Protein AF-M0L636-F1 (afdb_monomer)

InterPro domains:
  IPR014729 Rossmann-like alpha/beta/alpha sandwich fold [G3DSA:3.40.50.620] (1-97)

Sequence (117 aa):
METISHAIDVADELDDSHLYILHVNVLHKGDDIDRTEFRRTVEERIETPPYASCHVRDAYLLEKAILEEAAEQDADYVVIGQSMRARWRQLLTDHLGVGVDLEGFLDQQLNAELVVN

Secondary structure (DSSP, 8-state):
-HHHHHHHHHHHHSTT--EEEEEEEETTT-----HHHHHHHHHTTS---TTEEEEEEEES-HHHHHHHHHHHTT-SEEEE-HHHHHHHHHHHHHHH-TT--HHHHHHHHHS-EEEE-

Solvent-accessible surface area (backbone atoms only — not comparable to full-atom values): 6887 Å² total; per-residue (Å²): 108,68,46,56,56,51,46,48,56,56,42,74,75,40,85,94,56,74,45,77,47,77,47,68,24,38,73,88,71,78,71,71,71,52,58,68,59,49,43,49,58,46,56,77,75,39,91,72,58,93,55,50,46,76,44,63,43,80,29,90,43,64,67,58,49,51,54,50,50,37,59,74,66,68,33,58,64,48,75,42,37,58,79,50,56,58,52,47,37,47,51,42,28,76,74,75,37,89,83,56,50,61,52,62,48,34,38,74,76,58,62,15,46,69,43,76,82

Foldseek 3Di:
DVLVVVQVVVQVVDPPDAAEAEDEAQVVVPPADDQVVVVVVCVVPDVDDPSYDYDYYYDNDPLVVQVVVCQVVLPQEDTDEPVVLVVNQVVCCVPVHPDDDPQVCCCVPRVHGYDYD

Organism: NCBI:txid358396

Nearest PDB structures (foldseek):
  8f6d-assembly2_D  TM=5.879E-01  e=5.858E+00  Homo sapiens
  4twg-assembly2_F  TM=3.821E-01  e=4.793E+00  Mycobacterium ulcerans Agy99

Structure (mmCIF, N/CA/C/O backbone):
data_AF-M0L636-F1
#
_entry.id   AF-M0L636-F1
#
loop_
_atom_site.group_PDB
_atom_site.id
_atom_site.type_symbol
_atom_site.label_atom_id
_atom_site.label_alt_id
_atom_site.label_comp_id
_atom_site.label_asym_id
_atom_site.label_entity_id
_atom_site.label_seq_id
_atom_site.pdbx_PDB_ins_code
_atom_site.Cartn_x
_atom_site.Cartn_y
_atom_site.Cartn_z
_atom_site.occupancy
_atom_site.B_iso_or_equiv
_atom_site.auth_seq_id
_atom_site.auth_comp_id
_atom_site.auth_asym_id
_atom_site.auth_atom_id
_atom_site.pdbx_PDB_model_num
ATOM 1 N N . MET A 1 1 ? -4.993 12.504 -3.341 1.00 79.94 1 MET A N 1
ATOM 2 C CA . MET A 1 1 ? -6.042 12.302 -2.320 1.00 79.94 1 MET A CA 1
ATOM 3 C C . MET A 1 1 ? -7.124 11.365 -2.816 1.00 79.94 1 MET A C 1
ATOM 5 O O . MET A 1 1 ? -7.469 10.478 -2.058 1.00 79.94 1 MET A O 1
ATOM 9 N N . GLU A 1 2 ? -7.570 11.474 -4.074 1.00 88.06 2 GLU A N 1
ATOM 10 C CA . GLU A 1 2 ? -8.575 10.565 -4.664 1.00 88.06 2 GLU A CA 1
ATOM 11 C C . GLU A 1 2 ? -8.269 9.075 -4.437 1.00 88.06 2 GLU A C 1
ATOM 13 O O . GLU A 1 2 ? -9.136 8.342 -3.979 1.00 88.06 2 GLU A O 1
ATOM 18 N N . THR A 1 3 ? -7.021 8.637 -4.640 1.00 91.38 3 THR A N 1
ATOM 19 C CA . THR A 1 3 ? -6.617 7.241 -4.387 1.00 91.38 3 THR A CA 1
ATOM 20 C C . THR A 1 3 ? -6.834 6.798 -2.937 1.00 91.38 3 THR A C 1
ATOM 22 O O . THR A 1 3 ? -7.252 5.672 -2.719 1.00 91.38 3 THR A O 1
ATOM 25 N N . ILE A 1 4 ? -6.587 7.670 -1.951 1.00 90.50 4 ILE A N 1
ATOM 26 C CA . ILE A 1 4 ? -6.782 7.337 -0.529 1.00 90.50 4 ILE A CA 1
ATOM 27 C C . ILE A 1 4 ? -8.275 7.251 -0.214 1.00 90.50 4 ILE A C 1
ATOM 29 O O . ILE A 1 4 ? -8.687 6.316 0.456 1.00 90.50 4 ILE A O 1
ATOM 33 N N . SER A 1 5 ? -9.084 8.186 -0.722 1.00 91.31 5 SER A N 1
ATOM 34 C CA . SER A 1 5 ? -10.541 8.132 -0.552 1.00 91.31 5 SER A CA 1
ATOM 35 C C . SER A 1 5 ? -11.116 6.836 -1.117 1.00 91.31 5 SER A C 1
ATOM 37 O O . SER A 1 5 ? -11.833 6.140 -0.418 1.00 91.31 5 SER A O 1
ATOM 39 N N . HIS A 1 6 ? -10.703 6.453 -2.325 1.00 92.50 6 HIS A N 1
ATOM 40 C CA . HIS A 1 6 ? -11.135 5.187 -2.910 1.00 92.50 6 HIS A CA 1
ATOM 41 C C . HIS A 1 6 ? -10.631 3.965 -2.138 1.00 92.50 6 HIS A C 1
ATOM 43 O O . HIS A 1 6 ? -11.355 2.989 -2.014 1.00 92.50 6 HIS A O 1
ATOM 49 N N . ALA A 1 7 ? -9.414 4.009 -1.591 1.00 93.38 7 ALA A N 1
ATOM 50 C CA . ALA A 1 7 ? -8.918 2.929 -0.744 1.00 93.38 7 ALA A CA 1
ATOM 51 C C . ALA A 1 7 ? -9.737 2.779 0.549 1.00 93.38 7 ALA A C 1
ATOM 53 O O . ALA A 1 7 ? -9.900 1.662 1.024 1.00 93.38 7 ALA A O 1
ATOM 54 N N . ILE A 1 8 ? -10.259 3.882 1.100 1.00 92.62 8 ILE A N 1
ATOM 55 C CA . ILE A 1 8 ? -11.194 3.847 2.233 1.00 92.62 8 ILE A CA 1
ATOM 56 C C . ILE A 1 8 ? -12.519 3.225 1.800 1.00 92.62 8 ILE A C 1
ATOM 58 O O . ILE A 1 8 ? -12.982 2.320 2.478 1.00 92.62 8 ILE A O 1
ATOM 62 N N . ASP A 1 9 ? -13.080 3.641 0.658 1.00 91.88 9 ASP A N 1
ATOM 63 C CA . ASP A 1 9 ? -14.326 3.059 0.141 1.00 91.88 9 ASP A CA 1
ATOM 64 C C . ASP A 1 9 ? -14.193 1.534 -0.036 1.00 91.88 9 ASP A C 1
ATOM 66 O O . ASP A 1 9 ? -15.043 0.779 0.423 1.00 91.88 9 ASP A O 1
ATOM 70 N N . VAL A 1 10 ? -13.083 1.076 -0.625 1.00 91.81 10 VAL A N 1
ATOM 71 C CA . VAL A 1 10 ? -12.781 -0.355 -0.796 1.00 91.81 10 VAL A CA 1
ATOM 72 C C . VAL A 1 10 ? -12.631 -1.057 0.554 1.00 91.81 10 VAL A C 1
ATOM 74 O O . VAL A 1 10 ? -13.154 -2.151 0.734 1.00 91.81 10 VAL A O 1
ATOM 77 N N . ALA A 1 11 ? -11.927 -0.447 1.509 1.00 91.81 11 ALA A N 1
ATOM 78 C CA . ALA A 1 11 ? -11.736 -1.028 2.835 1.00 91.81 11 ALA A CA 1
ATOM 79 C C . ALA A 1 11 ? -13.050 -1.124 3.631 1.00 91.81 11 ALA A C 1
ATOM 81 O O . ALA A 1 11 ? -13.241 -2.109 4.338 1.00 91.81 11 ALA A O 1
ATOM 82 N N . ASP A 1 12 ? -13.960 -0.156 3.486 1.00 90.94 12 ASP A N 1
ATOM 83 C CA . ASP A 1 12 ? -15.290 -0.165 4.113 1.00 90.94 12 ASP A CA 1
ATOM 84 C C . ASP A 1 12 ? -16.213 -1.251 3.529 1.00 90.94 12 ASP A C 1
ATOM 86 O O . ASP A 1 12 ? -17.122 -1.721 4.217 1.00 90.94 12 ASP A O 1
ATOM 90 N N . GLU A 1 13 ? -15.997 -1.668 2.277 1.00 91.25 13 GLU A N 1
ATOM 91 C CA . GLU A 1 13 ? -16.712 -2.797 1.664 1.00 91.25 13 GLU A CA 1
ATOM 92 C C . GLU A 1 13 ? -16.200 -4.167 2.148 1.00 91.25 13 GLU A C 1
ATOM 94 O O . GLU A 1 13 ? -16.894 -5.175 1.987 1.00 91.25 13 GLU A O 1
ATOM 99 N N . LEU A 1 14 ? -15.006 -4.216 2.748 1.00 90.06 14 LEU A N 1
ATOM 100 C CA . LEU A 1 14 ? -14.374 -5.431 3.258 1.00 90.06 14 LEU A CA 1
ATOM 101 C C . LEU A 1 14 ? -14.587 -5.563 4.774 1.00 90.06 14 LEU A C 1
ATOM 103 O O . LEU A 1 14 ? -14.198 -4.693 5.552 1.00 90.06 14 LEU A O 1
ATOM 107 N N . ASP A 1 15 ? -15.144 -6.689 5.220 1.00 84.44 15 ASP A N 1
ATOM 108 C CA . ASP A 1 15 ? -15.233 -7.001 6.651 1.00 84.44 15 ASP A CA 1
ATOM 109 C C . ASP A 1 15 ? -13.826 -7.197 7.262 1.00 84.44 15 ASP A C 1
ATOM 111 O O . ASP A 1 15 ? -12.989 -7.903 6.698 1.00 84.44 15 ASP A O 1
ATOM 115 N N . ASP A 1 16 ? -13.582 -6.605 8.440 1.00 86.81 16 ASP A N 1
ATOM 116 C CA . ASP A 1 16 ? -12.342 -6.753 9.232 1.00 86.81 16 ASP A CA 1
ATOM 117 C C . ASP A 1 16 ? -11.034 -6.393 8.483 1.00 86.81 16 ASP A C 1
ATOM 119 O O . ASP A 1 16 ? -9.984 -7.005 8.693 1.00 86.81 16 ASP A O 1
ATOM 123 N N . SER A 1 17 ? -11.063 -5.362 7.632 1.00 92.06 17 SER A N 1
ATOM 124 C CA . SER A 1 17 ? -9.868 -4.878 6.930 1.00 92.06 17 SER A CA 1
ATOM 125 C C . SER A 1 17 ? -9.066 -3.839 7.735 1.00 92.06 17 SER A C 1
ATOM 127 O O . SER A 1 17 ? -9.596 -3.095 8.566 1.00 92.06 17 SER A O 1
ATOM 129 N N . HIS A 1 18 ? -7.752 -3.774 7.492 1.00 94.56 18 HIS A N 1
ATOM 130 C CA . HIS A 1 18 ? -6.881 -2.716 8.011 1.00 94.56 18 HIS A CA 1
ATOM 131 C C . HIS A 1 18 ? -6.197 -1.986 6.852 1.00 94.56 18 HIS A C 1
ATOM 133 O O . HIS A 1 18 ? -5.556 -2.602 6.000 1.00 94.56 18 HIS A O 1
ATOM 139 N N . LEU A 1 19 ? -6.308 -0.656 6.826 1.00 95.00 19 LEU A N 1
ATOM 140 C CA . LEU A 1 19 ? -5.828 0.167 5.718 1.00 95.00 19 LEU A CA 1
ATOM 141 C C . LEU A 1 19 ? -4.432 0.725 6.012 1.00 95.00 19 LEU A C 1
ATOM 143 O O . LEU A 1 19 ? -4.245 1.561 6.899 1.00 95.00 19 LEU A O 1
ATOM 147 N N . TYR A 1 20 ? -3.448 0.332 5.209 1.00 95.00 20 TYR A N 1
ATOM 148 C CA . TYR A 1 20 ? -2.094 0.880 5.274 1.00 95.00 20 TYR A CA 1
ATOM 149 C C . TYR A 1 20 ? -1.907 1.981 4.228 1.00 95.00 20 TYR A C 1
ATOM 151 O O . TYR A 1 20 ? -1.864 1.731 3.025 1.00 95.00 20 TYR A O 1
ATOM 159 N N . ILE A 1 21 ? -1.776 3.226 4.688 1.00 94.44 21 ILE A N 1
ATOM 160 C CA . ILE A 1 21 ? -1.527 4.385 3.828 1.00 94.44 21 ILE A CA 1
ATOM 161 C C . ILE A 1 21 ? -0.020 4.631 3.780 1.00 94.44 21 ILE A C 1
ATOM 163 O O . ILE A 1 21 ? 0.567 5.122 4.746 1.00 94.44 21 ILE A O 1
ATOM 167 N N . LEU A 1 22 ? 0.601 4.318 2.645 1.00 93.56 22 LEU A N 1
ATOM 168 C CA . LEU A 1 22 ? 2.040 4.465 2.445 1.00 93.56 22 LEU A CA 1
ATOM 169 C C . LEU A 1 22 ? 2.391 5.784 1.742 1.0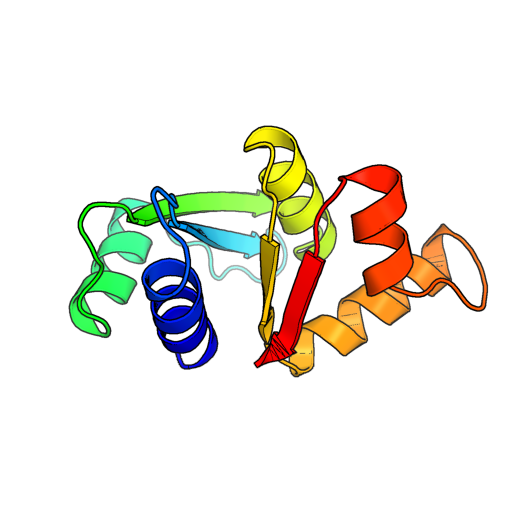0 93.56 22 LEU A C 1
ATOM 171 O O . LEU A 1 22 ? 1.944 6.054 0.626 1.00 93.56 22 LEU A O 1
ATOM 175 N N . HIS A 1 23 ? 3.272 6.564 2.363 1.00 92.06 23 HIS A N 1
ATOM 176 C CA . HIS A 1 23 ? 4.059 7.596 1.698 1.00 92.06 23 HIS A CA 1
ATOM 177 C C . HIS A 1 23 ? 5.490 7.113 1.497 1.00 92.06 23 HIS A C 1
ATOM 179 O O . HIS A 1 23 ? 6.080 6.506 2.392 1.00 92.06 23 HIS A O 1
ATOM 185 N N . VAL A 1 24 ? 6.071 7.424 0.342 1.00 90.50 24 VAL A N 1
ATOM 186 C CA . VAL A 1 24 ? 7.468 7.093 0.070 1.00 90.50 24 VAL A CA 1
ATOM 187 C C . VAL A 1 24 ? 8.236 8.354 -0.282 1.00 90.50 24 VAL A C 1
ATOM 189 O O . VAL A 1 24 ? 8.009 8.965 -1.329 1.00 90.50 24 VAL A O 1
ATOM 192 N N . ASN A 1 25 ? 9.188 8.674 0.581 1.00 89.81 25 ASN A N 1
ATOM 193 C CA . ASN A 1 25 ? 10.212 9.675 0.368 1.00 89.81 25 ASN A CA 1
ATOM 194 C C . ASN A 1 25 ? 11.201 9.137 -0.665 1.00 89.81 25 ASN A C 1
ATOM 196 O O . ASN A 1 25 ? 11.956 8.188 -0.421 1.00 89.81 25 ASN A O 1
ATOM 200 N N . VAL A 1 26 ? 11.159 9.699 -1.871 1.00 87.56 26 VAL A N 1
ATOM 201 C CA . VAL A 1 26 ? 12.069 9.284 -2.935 1.00 87.56 26 VAL A CA 1
ATOM 202 C C . VAL A 1 26 ? 13.364 10.075 -2.794 1.00 87.56 26 VAL A C 1
ATOM 204 O O . VAL A 1 26 ? 13.404 11.249 -3.158 1.00 87.56 26 VAL A O 1
ATOM 207 N N . LEU A 1 27 ? 14.432 9.412 -2.340 1.00 84.56 27 LEU A N 1
ATOM 208 C CA . LEU A 1 27 ? 15.697 10.025 -1.889 1.00 84.56 27 LEU A CA 1
ATOM 209 C C . LEU A 1 27 ? 16.358 10.990 -2.893 1.00 84.56 27 LEU A C 1
ATOM 211 O O . LEU A 1 27 ? 17.188 11.816 -2.525 1.00 84.56 27 LEU A O 1
ATOM 215 N N . HIS A 1 28 ? 16.030 10.884 -4.182 1.00 81.31 28 HIS A N 1
ATOM 216 C CA . HIS A 1 28 ? 16.573 11.736 -5.243 1.00 81.31 28 HIS A CA 1
ATOM 217 C C . HIS A 1 28 ? 15.615 12.851 -5.711 1.00 81.31 28 HIS A C 1
ATOM 219 O O . HIS A 1 28 ? 15.930 13.559 -6.668 1.00 81.31 28 HIS A O 1
ATOM 225 N N . LYS A 1 29 ? 14.423 12.978 -5.115 1.00 77.19 29 LYS A N 1
ATOM 226 C CA . LYS A 1 29 ? 13.448 14.043 -5.409 1.00 77.19 29 LYS A CA 1
ATOM 227 C C . LYS A 1 29 ? 13.492 15.193 -4.398 1.00 77.19 29 LYS A C 1
ATOM 229 O O . LYS A 1 29 ? 13.069 16.284 -4.767 1.00 77.19 29 LYS A O 1
ATOM 234 N N . GLY A 1 30 ? 14.050 14.975 -3.202 1.00 70.81 30 GLY A N 1
ATOM 235 C CA . GLY A 1 30 ? 14.285 16.013 -2.188 1.00 70.81 30 GLY A CA 1
ATOM 236 C C . GLY A 1 30 ? 13.020 16.582 -1.539 1.00 70.81 30 GLY A C 1
ATOM 237 O O . GLY A 1 30 ? 13.066 17.687 -1.008 1.00 70.81 30 GLY A O 1
ATOM 238 N N . ASP A 1 31 ? 11.906 15.854 -1.630 1.00 70.19 31 ASP A N 1
ATOM 239 C CA . ASP A 1 31 ? 10.613 16.183 -1.020 1.00 70.19 31 ASP A CA 1
ATOM 240 C C . ASP A 1 31 ? 10.323 15.117 0.043 1.00 70.19 31 ASP A C 1
ATOM 242 O O . ASP A 1 31 ? 9.469 14.253 -0.130 1.00 70.19 31 ASP A O 1
ATOM 246 N N . ASP A 1 32 ? 11.172 15.093 1.071 1.00 81.00 32 ASP A N 1
ATOM 247 C CA . ASP A 1 32 ? 11.107 14.113 2.150 1.00 81.00 32 ASP A CA 1
ATOM 248 C C . ASP A 1 32 ? 10.265 14.683 3.296 1.00 81.00 32 ASP A C 1
ATOM 250 O O . ASP A 1 32 ? 10.559 15.764 3.813 1.00 81.00 32 ASP A O 1
ATOM 254 N N . ILE A 1 33 ? 9.237 13.950 3.716 1.00 85.44 33 ILE A N 1
ATOM 255 C CA . ILE A 1 33 ? 8.390 14.312 4.858 1.00 85.44 33 ILE A CA 1
ATOM 256 C C . ILE A 1 33 ? 8.466 13.222 5.926 1.00 85.44 33 ILE A C 1
ATOM 258 O O . ILE A 1 33 ? 8.662 12.045 5.622 1.00 85.44 33 ILE A O 1
ATOM 262 N N . ASP A 1 34 ? 8.312 13.580 7.201 1.00 86.12 34 ASP A N 1
ATOM 263 C CA . ASP A 1 34 ? 8.263 12.588 8.277 1.00 86.12 34 ASP A CA 1
ATOM 264 C C . ASP A 1 34 ? 6.835 12.072 8.522 1.00 86.12 34 ASP A C 1
ATOM 266 O O . ASP A 1 34 ? 5.838 12.662 8.101 1.00 86.12 34 ASP A O 1
ATOM 270 N N . ARG A 1 35 ? 6.719 10.955 9.252 1.00 82.81 35 ARG A N 1
ATOM 271 C CA . ARG A 1 35 ? 5.433 10.305 9.557 1.00 82.81 35 ARG A CA 1
ATOM 272 C C . ARG A 1 35 ? 4.407 11.23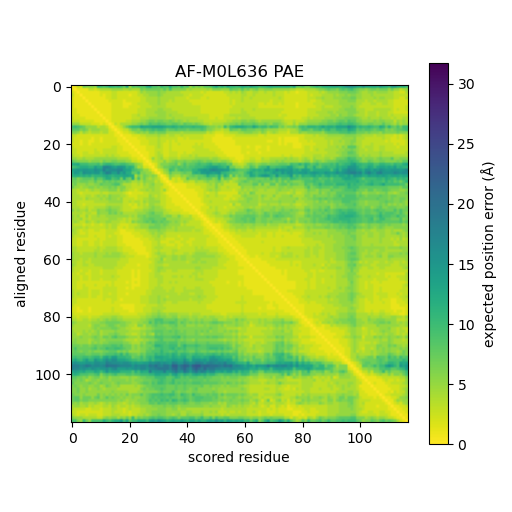9 10.193 1.00 82.81 35 ARG A C 1
ATOM 274 O O . ARG A 1 35 ? 3.215 11.094 9.928 1.00 82.81 35 ARG A O 1
ATOM 281 N N . THR A 1 36 ? 4.842 12.159 11.045 1.00 85.38 36 THR A N 1
ATOM 282 C CA . THR A 1 36 ? 3.954 13.092 11.743 1.00 85.38 36 THR A CA 1
ATOM 283 C C . THR A 1 36 ? 3.361 14.09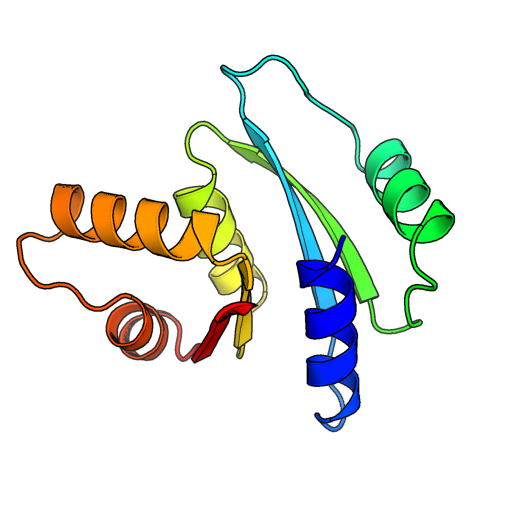4 10.767 1.00 85.38 36 THR A C 1
ATOM 285 O O . THR A 1 36 ? 2.149 14.312 10.787 1.00 85.38 36 THR A O 1
ATOM 288 N N . GLU A 1 37 ? 4.199 14.671 9.905 1.00 88.75 37 GLU A N 1
ATOM 289 C CA . GLU A 1 37 ? 3.769 15.620 8.879 1.00 88.75 37 GLU A CA 1
ATOM 290 C C . GLU A 1 37 ? 2.875 14.945 7.834 1.00 88.75 37 GLU A C 1
ATOM 292 O O . GLU A 1 37 ? 1.812 15.473 7.494 1.00 88.75 37 GLU A O 1
ATOM 297 N N . PHE A 1 38 ? 3.242 13.736 7.397 1.00 88.31 38 PHE A N 1
ATOM 298 C CA . PHE A 1 38 ? 2.427 12.968 6.462 1.00 88.31 38 PHE A CA 1
ATOM 299 C C . PHE A 1 38 ? 1.051 12.644 7.042 1.00 88.31 38 PHE A C 1
ATOM 301 O O . PHE A 1 38 ? 0.035 12.971 6.430 1.00 88.31 38 PHE A O 1
ATOM 308 N N . ARG A 1 39 ? 1.002 12.061 8.247 1.00 85.19 39 ARG A N 1
ATOM 309 C CA . ARG A 1 39 ? -0.266 11.729 8.908 1.00 85.19 39 ARG A CA 1
ATOM 310 C C . ARG A 1 39 ? -1.152 12.963 9.039 1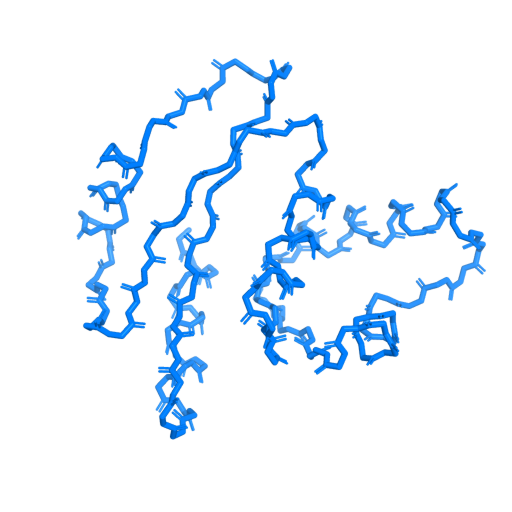.00 85.19 39 ARG A C 1
ATOM 312 O O . ARG A 1 39 ? -2.314 12.912 8.658 1.00 85.19 39 ARG A O 1
ATOM 319 N N . ARG A 1 40 ? -0.587 14.082 9.501 1.00 87.38 40 ARG A N 1
ATOM 320 C CA . ARG A 1 40 ? -1.324 15.341 9.626 1.00 87.38 40 ARG A CA 1
ATOM 321 C C . ARG A 1 40 ? -1.883 15.805 8.278 1.00 87.38 40 ARG A C 1
ATOM 323 O O . ARG A 1 40 ? -3.040 16.195 8.204 1.00 87.38 40 ARG A O 1
ATOM 330 N N . THR A 1 41 ? -1.090 15.716 7.214 1.00 88.12 41 THR A N 1
ATOM 331 C CA . THR A 1 41 ? -1.505 16.092 5.854 1.00 88.12 41 THR A CA 1
ATOM 332 C C . THR A 1 41 ? -2.682 15.253 5.354 1.00 88.12 41 THR A C 1
ATOM 334 O O . THR A 1 41 ? -3.552 15.780 4.652 1.00 88.12 41 THR A O 1
ATOM 337 N N . VAL A 1 42 ? -2.704 13.959 5.693 1.00 85.81 42 VAL A N 1
ATOM 338 C CA . VAL A 1 42 ? -3.808 13.048 5.371 1.00 85.81 42 VAL A CA 1
ATOM 339 C C . VAL A 1 42 ? -5.046 13.408 6.195 1.00 85.81 42 VAL A C 1
ATOM 341 O O . VAL A 1 42 ? -6.082 13.684 5.597 1.00 85.81 42 VAL A O 1
ATOM 344 N N . GLU A 1 43 ? -4.924 13.497 7.522 1.00 85.00 43 GLU A N 1
ATOM 345 C CA . GLU A 1 43 ? -6.021 13.816 8.455 1.00 85.00 43 GLU A CA 1
ATOM 346 C C . GLU A 1 43 ? -6.654 15.198 8.191 1.00 85.00 43 GLU A C 1
ATOM 348 O O . GLU A 1 43 ? -7.857 15.381 8.352 1.00 85.00 43 GLU A O 1
ATOM 353 N N . GLU A 1 44 ? -5.871 16.187 7.743 1.00 88.06 44 GLU A N 1
ATOM 354 C CA . GLU A 1 44 ? -6.374 17.523 7.378 1.00 88.06 44 GLU A CA 1
ATOM 355 C C . GLU A 1 44 ? -7.231 17.516 6.100 1.00 88.06 44 GLU A C 1
ATOM 357 O O . GLU A 1 44 ? -7.965 18.472 5.840 1.00 88.06 44 GLU A O 1
ATOM 362 N N . ARG A 1 45 ? -7.117 16.477 5.269 1.00 86.44 45 ARG A N 1
ATOM 363 C CA . ARG A 1 45 ? -7.748 16.409 3.941 1.00 86.44 45 ARG A CA 1
ATOM 364 C C . ARG A 1 45 ? -8.794 15.312 3.816 1.00 86.44 45 ARG A C 1
ATOM 366 O O . ARG A 1 45 ? -9.662 15.424 2.954 1.00 86.44 45 ARG A O 1
ATOM 373 N N . ILE A 1 46 ? -8.674 14.251 4.601 1.00 84.12 46 ILE A N 1
ATOM 374 C CA . ILE A 1 46 ? -9.535 13.074 4.574 1.00 84.12 46 ILE A CA 1
ATOM 375 C C . ILE A 1 46 ? -9.773 12.651 6.019 1.00 84.12 46 ILE A C 1
ATOM 377 O O . ILE A 1 46 ? -8.829 12.529 6.797 1.00 84.12 46 ILE A O 1
ATOM 381 N N . GLU A 1 47 ? -11.034 12.399 6.365 1.00 85.94 47 GLU A N 1
ATOM 382 C CA . GLU A 1 47 ? -11.374 11.758 7.631 1.00 85.94 47 GLU A CA 1
ATOM 383 C C . GLU A 1 47 ? -10.904 10.300 7.571 1.00 85.94 47 GLU A C 1
ATOM 385 O O . GLU A 1 47 ? -11.479 9.477 6.863 1.00 85.94 47 GLU A O 1
ATOM 390 N N . THR A 1 48 ? -9.789 9.998 8.236 1.00 84.00 48 THR A N 1
ATOM 391 C CA . THR A 1 48 ? -9.212 8.652 8.225 1.00 84.00 48 THR A CA 1
ATOM 392 C C . THR A 1 48 ? -9.930 7.750 9.225 1.00 84.00 48 THR A C 1
ATOM 394 O O . THR A 1 48 ? -10.052 8.137 10.394 1.00 84.00 48 THR A O 1
ATOM 397 N N . PRO A 1 49 ? -10.345 6.539 8.822 1.00 88.31 49 PRO A N 1
ATOM 398 C CA . PRO A 1 49 ? -11.007 5.606 9.720 1.00 88.31 49 PRO A CA 1
ATOM 399 C C . PRO A 1 49 ? -10.055 5.091 10.816 1.00 88.31 49 PRO A C 1
ATOM 401 O O . PRO A 1 49 ? -8.833 5.116 10.650 1.00 88.31 49 PRO A O 1
ATOM 404 N N . PRO A 1 50 ? -10.585 4.580 11.945 1.00 88.69 50 PRO A N 1
ATOM 405 C CA . PRO A 1 50 ? -9.768 4.100 13.064 1.00 88.69 50 PRO A CA 1
ATOM 406 C C . PRO A 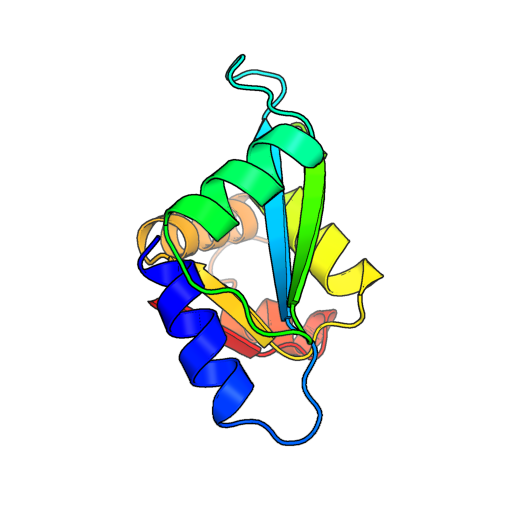1 50 ? -8.930 2.857 12.728 1.00 88.69 50 PRO A C 1
ATOM 408 O O . PRO A 1 50 ? -7.973 2.565 13.441 1.00 88.69 50 PRO A O 1
ATOM 411 N N . TYR A 1 51 ? -9.283 2.136 11.660 1.00 90.31 51 TYR A N 1
ATOM 412 C CA . TYR A 1 51 ? -8.548 0.982 11.141 1.00 90.31 51 TYR A CA 1
ATOM 413 C C . TYR A 1 51 ? -7.466 1.372 10.112 1.00 90.31 51 TYR A C 1
ATOM 415 O O . TYR A 1 51 ? -6.904 0.497 9.459 1.00 90.31 51 TYR A O 1
ATOM 423 N N . ALA A 1 52 ? -7.171 2.667 9.935 1.00 92.50 52 ALA A N 1
ATOM 424 C CA . ALA A 1 52 ? -6.126 3.131 9.027 1.00 92.50 52 ALA A CA 1
ATOM 425 C C . ALA A 1 52 ? -4.837 3.527 9.762 1.00 92.50 52 ALA A C 1
ATOM 427 O O . ALA A 1 52 ? -4.857 4.223 10.779 1.00 92.50 52 ALA A O 1
ATOM 428 N N . SER A 1 53 ? -3.690 3.158 9.191 1.00 91.75 53 SER A N 1
ATOM 429 C CA . SER A 1 53 ? -2.362 3.537 9.681 1.00 91.75 53 SER A CA 1
ATOM 430 C C . SER A 1 53 ? -1.518 4.183 8.586 1.00 91.75 53 SER A C 1
ATOM 432 O O . SER A 1 53 ? -1.393 3.662 7.483 1.00 91.75 53 SER A O 1
ATOM 434 N N . CYS A 1 54 ? -0.880 5.312 8.911 1.00 91.62 54 CYS A N 1
ATOM 435 C CA . CYS A 1 54 ? 0.054 5.997 8.013 1.00 91.62 54 CYS A CA 1
ATOM 436 C C . CYS A 1 54 ? 1.493 5.502 8.212 1.00 91.62 54 CYS A C 1
ATOM 438 O O . CYS A 1 54 ? 2.026 5.550 9.332 1.00 91.62 54 CYS A O 1
ATOM 440 N N . HIS A 1 55 ? 2.115 5.070 7.116 1.00 93.50 55 HIS A N 1
ATOM 441 C CA . HIS A 1 55 ? 3.485 4.575 7.021 1.00 93.50 55 HIS A CA 1
ATOM 442 C C . HIS A 1 55 ? 4.297 5.504 6.116 1.00 93.50 55 HIS A C 1
ATOM 444 O O . HIS A 1 55 ? 3.792 6.008 5.114 1.00 93.50 55 HIS A O 1
ATOM 450 N N . VAL A 1 56 ? 5.555 5.747 6.482 1.00 91.75 56 VAL A N 1
ATOM 451 C CA . VAL A 1 56 ? 6.493 6.535 5.675 1.00 91.75 56 VAL A CA 1
ATOM 452 C C . VAL A 1 56 ? 7.769 5.733 5.500 1.00 91.75 56 VAL A C 1
ATOM 454 O O . VAL A 1 56 ? 8.317 5.234 6.485 1.00 91.75 56 VAL A O 1
ATOM 457 N N . ARG A 1 57 ? 8.230 5.604 4.256 1.00 91.00 57 ARG A N 1
ATOM 458 C CA . ARG A 1 57 ? 9.456 4.885 3.898 1.00 91.00 57 ARG A CA 1
ATOM 459 C C . ARG A 1 57 ? 10.355 5.751 3.035 1.00 91.00 57 ARG A C 1
ATOM 461 O O . ARG A 1 57 ? 9.873 6.442 2.147 1.00 91.00 57 ARG A O 1
ATOM 468 N N . ASP A 1 58 ? 11.659 5.642 3.241 1.00 91.00 58 ASP A N 1
ATOM 469 C CA . ASP A 1 58 ? 12.647 6.225 2.340 1.00 91.00 58 ASP A CA 1
ATOM 470 C C . ASP A 1 58 ? 13.076 5.179 1.309 1.00 91.00 58 ASP A C 1
ATOM 472 O O . ASP A 1 58 ? 13.443 4.057 1.668 1.00 91.00 58 ASP A O 1
ATOM 476 N N . ALA A 1 59 ? 13.051 5.528 0.023 1.00 89.94 59 ALA A N 1
ATOM 477 C CA . ALA A 1 59 ? 13.449 4.603 -1.032 1.00 89.94 59 ALA A CA 1
ATOM 478 C C . ALA A 1 59 ? 14.039 5.292 -2.262 1.00 89.94 59 ALA A C 1
ATOM 480 O O . ALA A 1 59 ? 13.756 6.444 -2.580 1.00 89.94 59 ALA A O 1
ATOM 481 N N . TYR A 1 60 ? 14.838 4.537 -3.016 1.00 86.75 60 TYR A N 1
ATOM 482 C CA . TYR A 1 60 ? 15.305 4.965 -4.337 1.00 86.75 60 TYR A CA 1
ATOM 483 C C . TYR A 1 60 ? 14.241 4.787 -5.420 1.00 86.75 60 TYR A C 1
ATOM 485 O O . TYR A 1 60 ? 14.196 5.563 -6.368 1.00 86.75 60 TYR A O 1
ATOM 493 N N . LEU A 1 61 ? 13.404 3.757 -5.292 1.00 85.31 61 LEU A N 1
ATOM 494 C CA . LEU A 1 61 ? 12.343 3.437 -6.239 1.00 85.31 61 LEU A CA 1
ATOM 495 C C . LEU A 1 61 ? 11.032 3.317 -5.472 1.00 85.31 61 LEU A C 1
ATOM 497 O O . LEU A 1 61 ? 10.881 2.425 -4.639 1.00 85.31 61 LEU A O 1
ATOM 501 N N . LEU A 1 62 ? 10.091 4.206 -5.786 1.00 87.25 62 LEU A N 1
ATOM 502 C CA . LEU A 1 62 ? 8.752 4.233 -5.196 1.00 87.25 62 LEU A CA 1
ATOM 503 C C . LEU A 1 62 ? 8.040 2.887 -5.368 1.00 87.25 62 LEU A C 1
ATOM 505 O O . LEU A 1 62 ? 7.473 2.348 -4.431 1.00 87.25 62 LEU A O 1
ATOM 509 N N . GLU A 1 63 ? 8.115 2.326 -6.567 1.00 86.25 63 GLU A N 1
ATOM 510 C CA . GLU A 1 63 ? 7.463 1.072 -6.932 1.00 86.25 63 GLU A CA 1
ATOM 511 C C . GLU A 1 63 ? 7.983 -0.121 -6.122 1.00 86.25 63 GLU A C 1
ATOM 513 O O . GLU A 1 63 ? 7.202 -0.952 -5.669 1.00 86.25 63 GLU A O 1
ATOM 518 N N . LYS A 1 64 ? 9.300 -0.178 -5.891 1.00 84.62 64 LYS A N 1
ATOM 519 C CA . LYS A 1 64 ? 9.910 -1.226 -5.069 1.00 84.62 64 LYS A CA 1
ATOM 520 C C . LYS A 1 64 ? 9.469 -1.102 -3.613 1.00 84.62 64 LYS A C 1
ATOM 522 O O . LYS A 1 64 ? 9.124 -2.107 -3.013 1.00 84.62 64 LYS A O 1
ATOM 527 N N . ALA A 1 65 ? 9.431 0.119 -3.084 1.00 90.94 65 ALA A N 1
ATOM 528 C CA . ALA A 1 65 ? 9.006 0.364 -1.711 1.00 90.94 65 ALA A CA 1
ATOM 529 C C . ALA A 1 65 ? 7.551 -0.046 -1.466 1.00 90.94 65 ALA A C 1
ATOM 531 O O . ALA A 1 65 ? 7.244 -0.578 -0.408 1.00 90.94 65 ALA A O 1
ATOM 532 N N . ILE A 1 66 ? 6.662 0.164 -2.442 1.00 90.00 66 ILE A N 1
ATOM 533 C CA . ILE A 1 66 ? 5.274 -0.288 -2.313 1.00 90.00 66 ILE A CA 1
ATOM 534 C C . ILE A 1 66 ? 5.200 -1.823 -2.326 1.00 90.00 66 ILE A C 1
ATOM 536 O O . ILE A 1 66 ? 4.464 -2.383 -1.525 1.00 90.00 66 ILE A O 1
ATOM 540 N N . LEU A 1 67 ? 5.969 -2.508 -3.185 1.00 88.25 67 LEU A N 1
ATOM 541 C CA . LEU A 1 67 ? 6.049 -3.978 -3.171 1.00 88.25 67 LEU A CA 1
ATOM 542 C C . LEU A 1 67 ? 6.596 -4.518 -1.844 1.00 88.25 67 LEU A C 1
ATOM 544 O O . LEU A 1 67 ? 6.083 -5.506 -1.329 1.00 88.25 67 LEU A O 1
ATOM 548 N N . GLU A 1 68 ? 7.636 -3.881 -1.307 1.00 90.69 68 GLU A N 1
ATOM 549 C CA . GLU A 1 68 ? 8.233 -4.260 -0.025 1.00 90.69 68 GLU A CA 1
ATOM 550 C C . GLU A 1 68 ? 7.243 -4.054 1.121 1.00 90.69 68 GLU A C 1
ATOM 552 O O . GLU A 1 68 ? 7.043 -4.979 1.896 1.00 90.69 68 GLU A O 1
ATOM 557 N N . GLU A 1 69 ? 6.550 -2.914 1.176 1.00 94.12 69 GLU A N 1
ATOM 558 C CA . GLU A 1 69 ? 5.549 -2.668 2.216 1.00 94.12 69 GLU A CA 1
ATOM 559 C C . GLU A 1 69 ? 4.351 -3.619 2.093 1.00 94.12 69 GLU A C 1
ATOM 561 O O . GLU A 1 69 ? 3.897 -4.149 3.101 1.00 94.12 69 GLU A O 1
ATOM 566 N N . ALA A 1 70 ? 3.855 -3.877 0.877 1.00 92.56 70 ALA A N 1
ATOM 567 C CA . ALA A 1 70 ? 2.763 -4.825 0.658 1.00 92.56 70 ALA A CA 1
ATOM 568 C C . ALA A 1 70 ? 3.138 -6.234 1.144 1.00 92.56 70 ALA A C 1
ATOM 570 O O . ALA A 1 70 ? 2.329 -6.893 1.787 1.00 92.56 70 ALA A O 1
ATOM 571 N N . ALA A 1 71 ? 4.378 -6.665 0.898 1.00 91.56 71 ALA A N 1
ATOM 572 C CA . ALA A 1 71 ? 4.893 -7.930 1.411 1.00 91.56 71 ALA A CA 1
ATOM 573 C C . ALA A 1 71 ? 5.109 -7.908 2.935 1.00 91.56 71 ALA A C 1
ATOM 575 O O . ALA A 1 71 ? 4.803 -8.883 3.607 1.00 91.56 71 ALA A O 1
ATOM 576 N N . GLU A 1 72 ? 5.637 -6.813 3.495 1.00 94.88 72 GLU A N 1
ATOM 577 C CA . GLU A 1 72 ? 5.868 -6.665 4.941 1.00 94.88 72 GLU A CA 1
ATOM 578 C C . GLU A 1 72 ? 4.567 -6.676 5.757 1.00 94.88 72 GLU A C 1
ATOM 580 O O . GLU A 1 72 ? 4.596 -7.086 6.917 1.00 94.88 72 GLU A O 1
ATOM 585 N N . GLN A 1 73 ? 3.460 -6.199 5.180 1.00 94.69 73 GLN A N 1
ATOM 586 C CA . GLN A 1 73 ? 2.146 -6.162 5.830 1.00 94.69 73 GLN A CA 1
ATOM 587 C C . GLN A 1 73 ? 1.227 -7.326 5.429 1.00 94.69 73 GLN A C 1
ATOM 589 O O . GLN A 1 73 ? 0.071 -7.318 5.843 1.00 94.69 73 GLN A O 1
ATOM 594 N N . ASP A 1 74 ? 1.709 -8.287 4.627 1.00 93.12 74 ASP A N 1
ATOM 595 C CA . ASP A 1 74 ? 0.899 -9.383 4.067 1.00 93.12 74 ASP A CA 1
ATOM 596 C C . ASP A 1 74 ? -0.412 -8.866 3.430 1.00 93.12 74 ASP A C 1
ATOM 598 O O . ASP A 1 74 ? -1.504 -9.354 3.707 1.00 93.12 74 ASP A O 1
ATOM 602 N N . ALA A 1 75 ? -0.312 -7.806 2.622 1.00 93.69 75 ALA A N 1
ATOM 603 C CA . ALA A 1 75 ? -1.476 -7.090 2.112 1.00 93.69 75 ALA A CA 1
ATOM 604 C C . ALA A 1 75 ? -2.231 -7.890 1.040 1.00 93.69 75 ALA A C 1
ATOM 606 O O . ALA A 1 75 ? -1.674 -8.193 -0.013 1.00 93.69 75 ALA A O 1
ATOM 607 N N . ASP A 1 76 ? -3.530 -8.114 1.255 1.00 93.31 76 ASP A N 1
ATOM 608 C CA . ASP A 1 76 ? -4.411 -8.767 0.274 1.00 93.31 76 ASP A CA 1
ATOM 609 C C . ASP A 1 76 ? -4.765 -7.858 -0.916 1.00 93.31 76 ASP A C 1
ATOM 611 O O . ASP A 1 76 ? -5.072 -8.338 -2.005 1.00 93.31 76 ASP A O 1
ATOM 615 N N . TYR A 1 77 ? -4.724 -6.534 -0.729 1.00 93.56 77 TYR A N 1
ATOM 616 C CA . TYR A 1 77 ? -5.063 -5.551 -1.759 1.00 93.56 77 TYR A CA 1
ATOM 617 C C . TYR A 1 77 ? -4.033 -4.425 -1.809 1.00 93.56 77 TYR A C 1
ATOM 619 O O . TYR A 1 77 ? -3.617 -3.882 -0.783 1.00 93.56 77 TYR A O 1
ATOM 627 N N . VAL A 1 78 ? -3.673 -4.010 -3.023 1.00 93.38 78 VAL A N 1
ATOM 628 C CA . VAL A 1 78 ? -2.805 -2.858 -3.274 1.00 93.38 78 VAL A CA 1
ATOM 629 C C . VAL A 1 78 ? -3.568 -1.832 -4.102 1.00 93.38 78 VAL A C 1
ATOM 631 O O . VAL A 1 78 ? -3.871 -2.055 -5.274 1.00 93.38 78 VAL A O 1
ATOM 634 N N . VAL A 1 79 ? -3.848 -0.674 -3.500 1.00 93.50 79 VAL A N 1
ATOM 635 C CA . VAL A 1 79 ? -4.558 0.426 -4.167 1.00 93.50 79 VAL A CA 1
ATOM 636 C C . VAL A 1 79 ? -3.562 1.458 -4.693 1.00 93.50 79 VAL A C 1
ATOM 638 O O . VAL A 1 79 ? -2.810 2.061 -3.925 1.00 93.50 79 VAL A O 1
ATOM 641 N N . ILE A 1 80 ? -3.565 1.707 -6.005 1.00 91.00 80 ILE A N 1
ATOM 642 C CA . ILE A 1 80 ? -2.709 2.723 -6.639 1.00 91.00 80 ILE A CA 1
ATOM 643 C C . ILE A 1 80 ? -3.504 3.633 -7.578 1.00 91.00 80 ILE A C 1
ATOM 645 O O . ILE A 1 80 ? -4.527 3.250 -8.136 1.00 91.00 80 ILE A O 1
ATOM 649 N N . GLY A 1 81 ? -3.008 4.851 -7.806 1.00 88.38 81 GLY A N 1
ATOM 650 C CA . GLY A 1 81 ? -3.583 5.739 -8.822 1.00 88.38 81 GLY A CA 1
ATOM 651 C C . GLY A 1 81 ? -3.208 5.326 -10.252 1.00 88.38 81 GLY A C 1
ATOM 652 O O . GLY A 1 81 ? -2.138 4.747 -10.474 1.00 88.38 81 GLY A O 1
ATOM 653 N N . GLN A 1 82 ? -4.022 5.696 -11.248 1.00 85.38 82 GLN A N 1
ATOM 654 C CA . GLN A 1 82 ? -3.797 5.334 -12.664 1.00 85.38 82 GLN A CA 1
ATOM 655 C C . GLN A 1 82 ? -2.389 5.655 -13.183 1.00 85.38 82 GLN A C 1
ATOM 657 O O . GLN A 1 82 ? -1.784 4.867 -13.915 1.00 85.38 82 GLN A O 1
ATOM 662 N N . SER A 1 83 ? -1.839 6.809 -12.794 1.00 83.12 83 SER A N 1
ATOM 663 C CA . SER A 1 83 ? -0.495 7.240 -13.202 1.00 83.12 83 SER A CA 1
ATOM 664 C C . SER A 1 83 ? 0.605 6.308 -12.685 1.00 83.12 83 SER A C 1
ATOM 666 O O . SER A 1 83 ? 1.651 6.169 -13.322 1.00 83.12 83 SER A O 1
ATOM 668 N N . MET A 1 84 ? 0.362 5.632 -11.562 1.00 85.12 84 MET A N 1
ATOM 669 C CA . MET A 1 84 ? 1.288 4.688 -10.951 1.00 85.12 84 MET A CA 1
ATOM 670 C C . MET A 1 84 ? 1.279 3.335 -11.665 1.00 85.12 84 MET A C 1
ATOM 672 O O . MET A 1 84 ? 2.348 2.776 -11.904 1.00 85.12 84 MET A O 1
ATOM 676 N N . ARG A 1 85 ? 0.104 2.853 -12.098 1.00 85.81 85 ARG A N 1
ATOM 677 C CA . ARG A 1 85 ? -0.040 1.580 -12.830 1.00 85.81 85 ARG A CA 1
ATOM 678 C C . ARG A 1 85 ? 0.881 1.519 -14.049 1.00 85.81 85 ARG A C 1
ATOM 680 O O . ARG A 1 85 ? 1.550 0.516 -14.288 1.00 85.81 85 ARG A O 1
ATOM 687 N N . ALA A 1 86 ? 0.952 2.617 -14.803 1.00 83.12 86 ALA A N 1
ATOM 688 C CA . ALA A 1 86 ? 1.816 2.711 -15.975 1.00 83.12 86 ALA A CA 1
ATOM 689 C C . ALA A 1 86 ? 3.309 2.587 -15.620 1.00 83.12 86 ALA A C 1
ATOM 691 O O . ALA A 1 86 ? 4.038 1.879 -16.316 1.00 83.12 86 ALA A O 1
ATOM 692 N N . ARG A 1 87 ? 3.751 3.235 -14.532 1.00 83.62 87 ARG A N 1
ATOM 693 C CA . ARG A 1 87 ? 5.150 3.192 -14.074 1.00 83.62 87 ARG A CA 1
ATOM 694 C C . ARG A 1 87 ? 5.556 1.795 -13.612 1.00 83.62 87 ARG A C 1
ATOM 696 O O . ARG A 1 87 ? 6.604 1.300 -14.009 1.00 83.62 87 ARG A O 1
ATOM 703 N N . TRP A 1 88 ? 4.690 1.130 -12.856 1.00 84.94 88 TRP A N 1
ATOM 704 C CA . TRP A 1 88 ? 4.926 -0.235 -12.390 1.00 84.94 88 TRP A CA 1
ATOM 705 C C . TRP A 1 88 ? 5.010 -1.237 -13.529 1.00 84.94 88 TRP A C 1
ATOM 707 O O . TRP A 1 88 ? 5.930 -2.047 -13.569 1.00 84.94 88 TRP A O 1
ATOM 717 N N . ARG A 1 89 ? 4.091 -1.147 -14.498 1.00 82.31 89 ARG A N 1
ATOM 718 C CA . ARG A 1 89 ? 4.143 -2.000 -15.688 1.00 82.31 89 ARG A CA 1
ATOM 719 C C . ARG A 1 89 ? 5.467 -1.835 -16.432 1.00 82.31 89 ARG A C 1
ATOM 721 O O . ARG A 1 89 ? 6.027 -2.819 -16.910 1.00 82.31 89 ARG A O 1
ATOM 728 N N . GLN A 1 90 ? 5.972 -0.605 -16.524 1.00 82.81 90 GLN A N 1
ATOM 729 C CA . GLN A 1 90 ? 7.266 -0.340 -17.143 1.00 82.81 90 GLN A CA 1
ATOM 730 C C . GLN A 1 90 ? 8.420 -0.944 -16.332 1.00 82.81 90 GLN A C 1
ATOM 732 O O . GLN A 1 90 ? 9.231 -1.657 -16.908 1.00 82.81 90 GLN A O 1
ATOM 737 N N . LEU A 1 91 ? 8.432 -0.772 -15.006 1.00 80.94 91 LEU A N 1
ATOM 738 C CA . LEU A 1 91 ? 9.436 -1.382 -14.129 1.00 80.94 91 LEU A CA 1
ATOM 739 C C . LEU A 1 91 ? 9.462 -2.909 -14.265 1.00 80.94 91 LEU A C 1
ATOM 741 O O . LEU A 1 91 ? 10.526 -3.493 -14.461 1.00 80.94 91 LEU A O 1
ATOM 745 N N . LEU A 1 92 ? 8.302 -3.566 -14.197 1.00 79.88 92 LEU A N 1
ATOM 746 C CA . LEU A 1 92 ? 8.216 -5.019 -14.355 1.00 79.88 92 LEU A CA 1
ATOM 747 C C . LEU A 1 92 ? 8.714 -5.454 -15.734 1.00 79.88 92 LEU A C 1
ATOM 749 O O . LEU A 1 92 ? 9.448 -6.431 -15.837 1.00 79.88 92 LEU A O 1
ATOM 753 N N . THR A 1 93 ? 8.389 -4.692 -16.780 1.00 82.31 93 THR A N 1
ATOM 754 C CA . THR A 1 93 ? 8.899 -4.956 -18.131 1.00 82.31 93 THR A CA 1
ATOM 755 C C . THR A 1 93 ? 10.427 -4.853 -18.191 1.00 82.31 93 THR A C 1
ATOM 757 O O . THR A 1 93 ? 11.075 -5.723 -18.772 1.00 82.31 93 THR A O 1
ATOM 760 N N . ASP A 1 94 ? 11.009 -3.828 -17.566 1.00 82.75 94 ASP A N 1
ATOM 761 C CA . ASP A 1 94 ? 12.453 -3.579 -17.573 1.00 82.75 94 ASP A CA 1
ATOM 762 C C . ASP A 1 94 ? 13.237 -4.634 -16.767 1.00 82.75 94 ASP A C 1
ATOM 764 O O . ASP A 1 94 ? 14.370 -4.967 -17.118 1.00 82.75 94 ASP A O 1
ATOM 768 N N . HIS A 1 95 ? 12.639 -5.188 -15.705 1.00 75.56 95 HIS A N 1
ATOM 769 C CA . HIS A 1 95 ? 13.302 -6.137 -14.802 1.00 75.56 95 HIS A CA 1
ATOM 770 C C . HIS A 1 95 ? 13.011 -7.617 -15.086 1.00 75.56 95 HIS A C 1
ATOM 772 O O . HIS A 1 95 ? 13.878 -8.456 -14.843 1.00 75.56 95 HIS A O 1
ATOM 778 N N . LEU A 1 96 ? 11.815 -7.953 -15.574 1.00 77.38 96 LEU A N 1
ATOM 779 C CA . LEU A 1 96 ? 11.344 -9.336 -15.739 1.00 77.38 96 LEU A CA 1
ATOM 780 C C . LEU A 1 96 ? 11.117 -9.724 -17.209 1.00 77.38 96 LEU A C 1
ATOM 782 O O . LEU A 1 96 ? 10.915 -10.899 -17.513 1.00 77.38 96 LEU A O 1
ATOM 786 N N . GLY A 1 97 ? 11.208 -8.762 -18.130 1.00 70.12 97 GLY A N 1
ATOM 787 C CA . GLY A 1 97 ? 11.035 -8.974 -19.562 1.00 70.12 97 GLY A CA 1
ATOM 788 C C . GLY A 1 97 ? 9.641 -8.608 -20.076 1.00 70.12 97 GLY A C 1
ATOM 789 O O . GLY A 1 97 ? 8.739 -8.210 -19.342 1.00 70.12 97 GLY A O 1
ATOM 790 N N . VAL A 1 98 ? 9.474 -8.703 -21.395 1.00 63.81 98 VAL A N 1
ATOM 79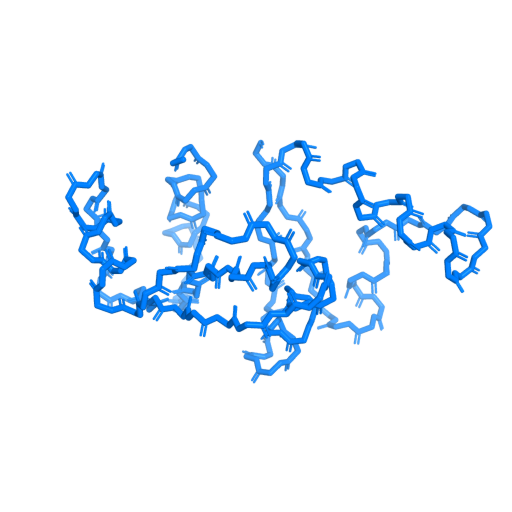1 C CA . VAL A 1 98 ? 8.273 -8.232 -22.100 1.00 63.81 98 VAL A CA 1
ATOM 792 C C . VAL A 1 98 ? 7.034 -9.038 -21.702 1.00 63.81 98 VAL A C 1
ATOM 794 O O . VAL A 1 98 ? 7.031 -10.261 -21.811 1.00 63.81 98 VAL A O 1
ATOM 797 N N . GLY A 1 99 ? 5.954 -8.334 -21.349 1.00 64.69 99 GLY A N 1
ATOM 798 C CA . GLY A 1 99 ? 4.619 -8.921 -21.189 1.00 64.69 99 GLY A CA 1
ATOM 799 C C . GLY A 1 99 ? 4.227 -9.293 -19.761 1.00 64.69 99 GLY A C 1
ATOM 800 O O . GLY A 1 99 ? 3.216 -9.969 -19.594 1.00 64.69 99 GLY A O 1
ATOM 801 N N . VAL A 1 100 ? 4.983 -8.862 -18.745 1.00 67.38 100 VAL A N 1
ATOM 802 C CA . VAL A 1 100 ? 4.570 -9.054 -17.350 1.00 67.38 100 VAL A CA 1
ATOM 803 C C . VAL A 1 100 ? 3.368 -8.171 -17.035 1.00 67.38 100 VAL A C 1
ATOM 805 O O . VAL A 1 100 ? 3.421 -6.942 -17.127 1.00 67.38 100 VAL A O 1
ATOM 808 N N . ASP A 1 101 ? 2.279 -8.841 -16.683 1.00 78.94 101 ASP A N 1
ATOM 809 C CA . ASP A 1 101 ? 1.057 -8.234 -16.193 1.00 78.94 101 ASP A CA 1
ATOM 810 C C . ASP A 1 101 ? 1.207 -7.907 -14.701 1.00 78.94 101 ASP A C 1
ATOM 812 O O . ASP A 1 101 ? 1.669 -8.740 -13.920 1.00 78.94 101 ASP A O 1
ATOM 816 N N . LEU A 1 102 ? 0.871 -6.674 -14.316 1.00 80.75 102 LEU A N 1
ATOM 817 C CA . LEU A 1 102 ? 1.026 -6.208 -12.938 1.00 80.75 102 LEU A CA 1
ATOM 818 C C . LEU A 1 102 ? 0.065 -6.922 -11.981 1.00 80.75 102 LEU A C 1
ATOM 820 O O . LEU A 1 102 ? 0.475 -7.291 -10.885 1.00 80.75 102 LEU A O 1
ATOM 824 N N . GLU A 1 103 ? -1.186 -7.113 -12.399 1.00 84.81 103 GLU A N 1
ATOM 825 C CA . GLU A 1 103 ? -2.208 -7.797 -11.603 1.00 84.81 103 GLU A CA 1
ATOM 826 C C . GLU A 1 103 ? -1.783 -9.254 -11.393 1.00 84.81 103 GLU A C 1
ATOM 828 O O . GLU A 1 103 ? -1.698 -9.723 -10.262 1.00 84.81 103 GLU A O 1
ATOM 833 N N . GLY A 1 104 ? -1.368 -9.931 -12.469 1.00 83.25 104 GLY A N 1
ATOM 834 C CA . GLY A 1 104 ? -0.870 -11.304 -12.392 1.00 83.25 104 GLY A CA 1
ATOM 835 C C . GLY A 1 104 ? 0.419 -11.461 -11.577 1.00 83.25 104 GLY A C 1
ATOM 836 O O . GLY A 1 104 ? 0.629 -12.511 -10.973 1.00 83.25 104 GLY A O 1
ATOM 837 N N . PHE A 1 105 ? 1.295 -10.452 -11.551 1.00 83.19 105 PHE A N 1
ATOM 838 C CA . PHE A 1 105 ? 2.506 -10.479 -10.727 1.00 83.19 105 PHE A CA 1
ATOM 839 C C . PHE A 1 105 ? 2.181 -10.383 -9.232 1.00 83.19 105 PHE A C 1
ATOM 841 O O . PHE A 1 105 ? 2.729 -11.157 -8.448 1.00 83.19 105 PHE A O 1
ATOM 848 N N . LEU A 1 106 ? 1.302 -9.453 -8.846 1.00 85.50 106 LEU A N 1
ATOM 849 C CA . LEU A 1 106 ? 0.886 -9.271 -7.453 1.00 85.50 106 LEU A CA 1
ATOM 850 C C . LEU A 1 106 ? 0.138 -10.500 -6.928 1.00 85.50 106 LEU A C 1
ATOM 852 O O . LEU A 1 106 ? 0.473 -10.992 -5.852 1.00 85.50 106 LEU A O 1
ATOM 856 N N . ASP A 1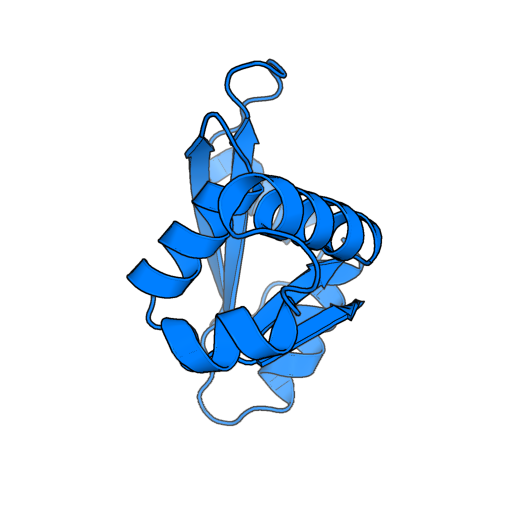 107 ? -0.762 -11.062 -7.733 1.00 86.88 107 ASP A N 1
ATOM 857 C CA . ASP A 1 107 ? -1.477 -12.298 -7.411 1.00 86.88 107 ASP A CA 1
ATOM 858 C C . ASP A 1 107 ? -0.499 -13.465 -7.182 1.00 86.88 107 ASP A C 1
ATOM 860 O O . ASP A 1 107 ? -0.499 -14.106 -6.135 1.00 86.88 107 ASP A O 1
ATOM 864 N N . GLN A 1 108 ? 0.435 -13.697 -8.109 1.00 84.19 108 GLN A N 1
ATOM 865 C CA . GLN A 1 108 ? 1.335 -14.853 -8.020 1.00 84.19 108 GLN A CA 1
ATOM 866 C C . GLN A 1 108 ? 2.428 -14.730 -6.955 1.00 84.19 108 GLN A C 1
ATOM 868 O O . GLN A 1 108 ? 2.882 -15.751 -6.439 1.00 84.19 108 GLN A O 1
ATOM 873 N N . GLN A 1 109 ? 2.941 -13.522 -6.704 1.00 83.62 109 GLN A N 1
ATOM 874 C CA . GLN A 1 109 ? 4.088 -13.327 -5.809 1.00 83.62 109 GLN A CA 1
ATOM 875 C C . GL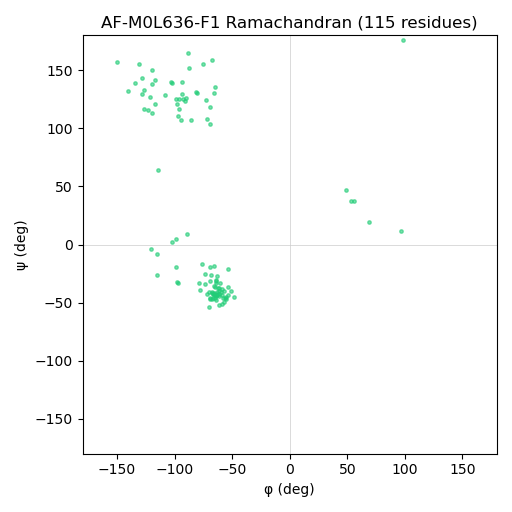N A 1 109 ? 3.684 -12.925 -4.397 1.00 83.62 109 GLN A C 1
ATOM 877 O O . GLN A 1 109 ? 4.383 -13.294 -3.456 1.00 83.62 109 GLN A O 1
ATOM 882 N N . LEU A 1 110 ? 2.595 -12.169 -4.255 1.00 85.81 110 LEU A N 1
ATOM 883 C CA . LEU A 1 110 ? 2.155 -11.603 -2.982 1.00 85.81 110 LEU A CA 1
ATOM 884 C C . LEU A 1 110 ? 0.754 -12.071 -2.574 1.00 85.81 110 LEU A C 1
ATOM 886 O O . LEU A 1 110 ? 0.330 -11.733 -1.478 1.00 85.81 110 LEU A O 1
ATOM 890 N N . ASN A 1 111 ? 0.052 -12.850 -3.412 1.00 88.62 111 ASN A N 1
ATOM 891 C CA . ASN A 1 111 ? -1.358 -13.199 -3.203 1.00 88.62 111 ASN A CA 1
ATOM 892 C C . ASN A 1 111 ? -2.227 -11.942 -3.003 1.00 88.62 111 ASN A C 1
ATOM 894 O O . ASN A 1 111 ? -3.130 -11.933 -2.172 1.00 88.62 111 ASN A O 1
ATOM 898 N N . ALA A 1 112 ? -1.904 -10.881 -3.752 1.00 90.50 112 ALA A N 1
ATOM 899 C CA . ALA A 1 112 ? -2.497 -9.560 -3.602 1.00 90.50 112 ALA A CA 1
ATOM 900 C C . ALA A 1 112 ? -3.211 -9.107 -4.883 1.00 90.50 112 ALA A C 1
ATOM 902 O O . ALA A 1 112 ? -2.675 -9.245 -5.985 1.00 90.50 112 ALA A O 1
ATOM 903 N N . GLU A 1 113 ? -4.384 -8.495 -4.740 1.00 91.31 113 GLU A N 1
ATOM 904 C CA . GLU A 1 113 ? -5.155 -7.926 -5.846 1.00 91.31 113 GLU A CA 1
ATOM 905 C C . GLU A 1 113 ? -4.840 -6.434 -6.046 1.00 91.31 113 GLU A C 1
ATOM 907 O O . GLU A 1 113 ? -4.697 -5.660 -5.096 1.00 91.31 113 GLU A O 1
ATOM 912 N N . LEU A 1 114 ? -4.736 -6.002 -7.306 1.00 89.44 114 LEU A N 1
ATOM 913 C CA . LEU A 1 114 ? -4.523 -4.597 -7.645 1.00 89.44 114 LEU A CA 1
ATOM 914 C C . LEU A 1 114 ? -5.851 -3.865 -7.844 1.00 89.44 114 LEU A C 1
ATOM 916 O O . LEU A 1 114 ? -6.591 -4.163 -8.779 1.00 89.44 114 LEU A O 1
ATOM 920 N N . VAL A 1 115 ? -6.062 -2.792 -7.084 1.00 90.69 115 VAL A N 1
ATOM 921 C CA . VAL A 1 115 ? -7.170 -1.856 -7.303 1.00 90.69 115 VAL A CA 1
ATOM 922 C C . VAL A 1 115 ? -6.631 -0.540 -7.858 1.00 90.69 115 VAL A C 1
ATOM 924 O O . VAL A 1 115 ? -5.692 0.055 -7.320 1.00 90.69 115 VAL A O 1
ATOM 927 N N . VAL A 1 116 ? -7.213 -0.072 -8.962 1.00 87.12 116 VAL A N 1
ATOM 928 C CA . VAL A 1 116 ? -6.760 1.137 -9.661 1.00 87.12 116 VAL A CA 1
ATOM 929 C C . VAL A 1 116 ? -7.854 2.195 -9.635 1.00 87.12 116 VAL A C 1
ATOM 931 O O . VAL A 1 116 ? -8.930 1.972 -10.185 1.00 87.12 116 VAL A O 1
ATOM 934 N N . ASN A 1 117 ? -7.533 3.357 -9.058 1.00 79.81 117 ASN A N 1
ATOM 935 C CA . ASN A 1 117 ? -8.348 4.576 -9.138 1.00 79.81 117 ASN A CA 1
ATOM 936 C C . ASN A 1 117 ? -7.844 5.481 -10.261 1.00 79.81 117 ASN A C 1
ATOM 938 O O . ASN A 1 117 ? -6.664 5.912 -10.168 1.00 79.81 117 ASN A O 1
#

Mean predicted aligned error: 4.9 Å

Radius of gyration: 14.3 Å; Cα contacts (8 Å, |Δi|>4): 143;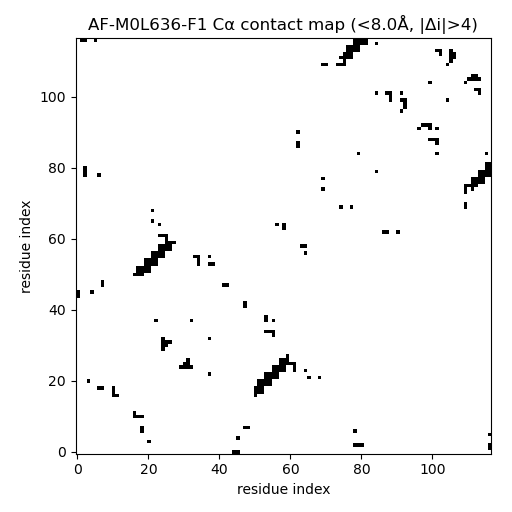 chains: 1; bounding box: 33×32×35 Å

pLDDT: mean 86.83, std 6.27, range [63.81, 95.0]